Protein AF-A0A955GER5-F1 (afdb_m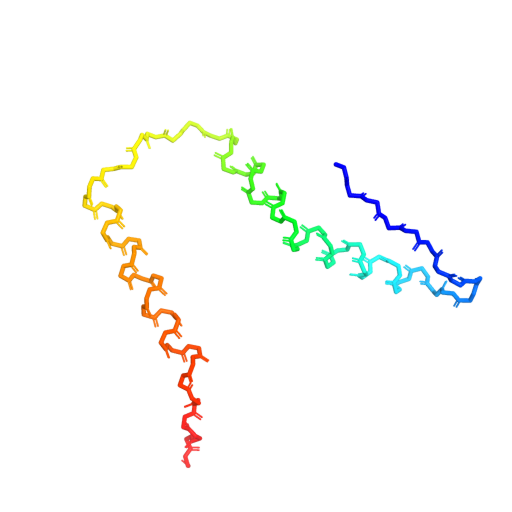onomer_lite)

Structure (mmCIF, N/CA/C/O backbone):
data_AF-A0A955GER5-F1
#
_entry.id   AF-A0A955GER5-F1
#
loop_
_atom_site.group_PDB
_atom_site.id
_atom_site.type_symbol
_atom_site.label_atom_id
_atom_site.label_alt_id
_atom_site.label_comp_id
_atom_site.label_asym_id
_atom_site.label_entity_id
_atom_site.label_seq_id
_atom_site.pdbx_PDB_ins_code
_atom_site.Cartn_x
_atom_site.Cartn_y
_atom_site.Cartn_z
_atom_site.occupancy
_atom_site.B_iso_or_equiv
_atom_site.auth_seq_id
_atom_site.auth_comp_id
_atom_site.auth_asym_id
_atom_site.auth_atom_id
_atom_site.pdbx_PDB_model_num
ATOM 1 N N . MET A 1 1 ? -14.912 -2.254 -0.753 1.00 74.94 1 MET A N 1
ATOM 2 C CA . MET A 1 1 ? -15.233 -1.237 0.271 1.00 74.94 1 MET A CA 1
ATOM 3 C C . MET A 1 1 ? -14.706 -1.726 1.613 1.00 74.94 1 MET A C 1
ATOM 5 O O . MET A 1 1 ? -14.904 -2.896 1.913 1.00 74.94 1 MET A O 1
ATOM 9 N N . ILE A 1 2 ? -13.970 -0.907 2.371 1.00 84.31 2 ILE A N 1
ATOM 10 C CA . ILE A 1 2 ? -13.474 -1.305 3.700 1.00 84.31 2 ILE A CA 1
ATOM 11 C C . ILE A 1 2 ? -14.488 -0.854 4.738 1.00 84.31 2 ILE A C 1
ATOM 13 O O . ILE A 1 2 ? -14.782 0.333 4.824 1.00 84.31 2 ILE A O 1
ATOM 17 N N . GLN A 1 3 ? -14.959 -1.793 5.552 1.00 85.19 3 GLN A N 1
ATOM 18 C CA . GLN A 1 3 ? -15.824 -1.507 6.687 1.00 85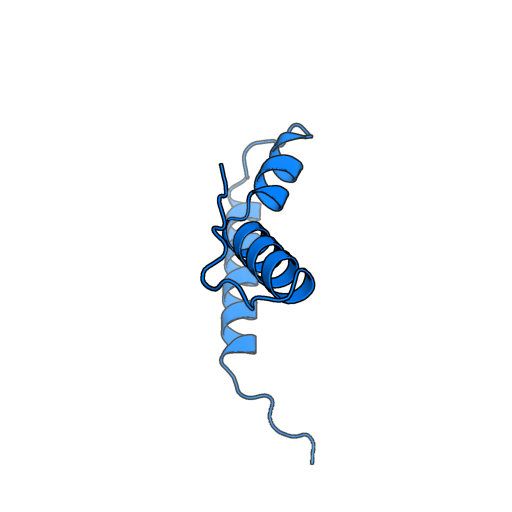.19 3 GLN A CA 1
ATOM 19 C C . GLN A 1 3 ? -15.138 -1.928 7.989 1.00 85.19 3 GLN A C 1
ATOM 21 O O . GLN A 1 3 ? -14.533 -3.005 8.093 1.00 85.19 3 GLN A O 1
ATOM 26 N N . VAL A 1 4 ? -15.226 -1.058 8.993 1.00 84.25 4 VAL A N 1
ATOM 27 C CA . VAL A 1 4 ? -14.800 -1.335 10.365 1.00 84.25 4 V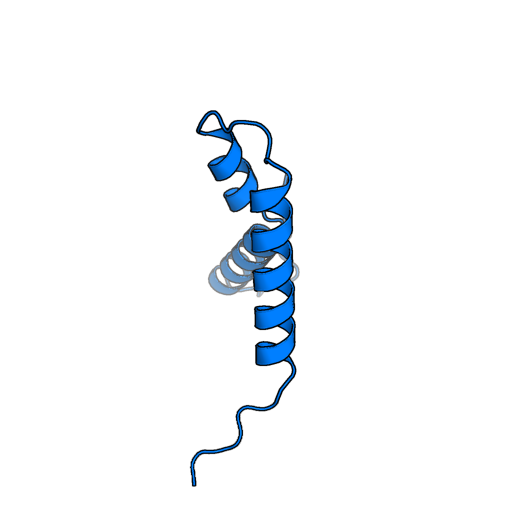AL A CA 1
ATOM 28 C C . VAL A 1 4 ? -15.966 -1.006 11.279 1.00 84.25 4 VAL A C 1
ATOM 30 O O . VAL A 1 4 ? -16.377 0.143 11.372 1.00 84.25 4 VAL A O 1
ATOM 33 N N . THR A 1 5 ? -16.508 -2.029 11.931 1.00 84.44 5 THR A N 1
ATOM 34 C CA . THR A 1 5 ? -17.542 -1.871 12.949 1.00 84.44 5 THR A CA 1
ATOM 35 C C . THR A 1 5 ? -16.897 -1.627 14.312 1.00 84.44 5 THR A C 1
ATOM 37 O O . THR A 1 5 ? -15.832 -2.187 14.633 1.00 84.44 5 THR A O 1
ATOM 40 N N . LYS A 1 6 ? -17.538 -0.753 15.095 1.00 80.00 6 LYS A N 1
ATOM 41 C CA . LYS A 1 6 ? -17.223 -0.550 16.509 1.00 80.00 6 LYS A CA 1
ATOM 42 C C . LYS A 1 6 ? -17.597 -1.832 17.254 1.00 80.00 6 LYS A C 1
ATOM 44 O O . LYS A 1 6 ? -18.690 -2.350 17.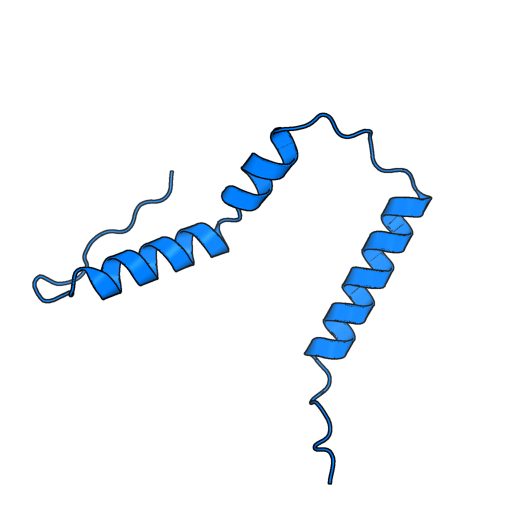032 1.00 80.00 6 LYS A O 1
ATOM 49 N N . LYS A 1 7 ? -16.671 -2.384 18.038 1.00 74.38 7 LYS A N 1
ATOM 50 C CA . LYS A 1 7 ? -16.895 -3.670 18.722 1.00 74.38 7 LYS A CA 1
ATOM 51 C C . LYS A 1 7 ? -17.593 -3.490 20.066 1.00 74.38 7 LYS A C 1
ATOM 53 O O . LYS A 1 7 ? -18.520 -4.231 20.356 1.00 74.38 7 LYS A O 1
ATOM 58 N N . ASP A 1 8 ? -17.202 -2.461 20.813 1.00 73.81 8 ASP A N 1
ATOM 59 C CA . ASP A 1 8 ? -17.698 -2.197 22.163 1.00 73.81 8 ASP A CA 1
ATOM 60 C C . ASP A 1 8 ? -18.203 -0.761 22.299 1.00 73.81 8 ASP A C 1
ATOM 62 O O . ASP A 1 8 ? -17.690 0.165 21.663 1.00 73.81 8 ASP A O 1
ATOM 66 N N . LYS A 1 9 ? -19.183 -0.539 23.185 1.00 67.38 9 LYS A N 1
ATOM 67 C CA . LYS A 1 9 ? -19.684 0.816 23.483 1.00 67.38 9 LYS A CA 1
ATOM 68 C C . LYS A 1 9 ? -18.562 1.734 23.998 1.00 67.38 9 LYS A C 1
ATOM 70 O O . LYS A 1 9 ? -18.541 2.907 23.622 1.00 67.38 9 LYS A O 1
ATOM 75 N N . ASN A 1 10 ? -17.574 1.164 24.696 1.00 74.62 10 ASN A N 1
ATOM 76 C CA . ASN A 1 10 ? -16.438 1.863 25.306 1.00 74.62 10 ASN A CA 1
ATOM 77 C C . ASN A 1 10 ? -15.199 2.005 24.395 1.00 74.62 10 ASN A C 1
ATOM 79 O O . ASN A 1 10 ? -14.158 2.462 24.859 1.00 74.62 10 ASN A O 1
ATOM 83 N N . GLU A 1 11 ? -15.262 1.641 23.105 1.00 77.75 11 GLU A N 1
ATOM 84 C CA . GLU A 1 11 ? -14.145 1.933 22.189 1.00 77.75 11 GLU A CA 1
ATOM 85 C C . GLU A 1 11 ? -13.975 3.457 22.024 1.00 77.75 11 GLU A C 1
ATOM 87 O O . GLU A 1 11 ? -14.916 4.155 21.619 1.00 77.75 11 GLU A O 1
ATOM 92 N N . SER A 1 12 ? -12.764 3.961 22.293 1.00 84.69 12 SER A N 1
ATOM 93 C CA . SER A 1 12 ? -12.364 5.330 21.946 1.00 84.69 12 SER A CA 1
ATOM 94 C C . SER A 1 12 ? -12.323 5.505 20.425 1.00 84.69 12 SER A C 1
ATOM 96 O O . SER A 1 12 ? -11.913 4.603 19.685 1.00 84.69 12 SER A O 1
ATOM 98 N N . ILE A 1 13 ? -12.712 6.692 19.955 1.00 85.19 13 ILE A N 1
ATOM 99 C CA . ILE A 1 13 ? -12.714 7.069 18.533 1.00 85.19 13 ILE A CA 1
ATOM 100 C C . ILE A 1 13 ? -11.320 6.884 17.914 1.00 85.19 13 ILE A C 1
ATOM 102 O O . ILE A 1 13 ? -11.194 6.394 16.792 1.00 85.19 13 ILE A O 1
ATOM 106 N N . GLU A 1 14 ? -10.261 7.187 18.663 1.00 88.31 14 GLU A N 1
ATOM 107 C CA . GLU A 1 14 ? -8.883 7.065 18.184 1.00 88.31 14 GLU A CA 1
ATOM 108 C C . GLU A 1 14 ? -8.501 5.609 17.868 1.00 88.31 14 GLU A C 1
ATOM 110 O O . GLU A 1 14 ? -7.889 5.314 16.835 1.00 88.31 14 GLU A O 1
ATOM 115 N N . SER A 1 15 ? -8.938 4.666 18.709 1.00 88.88 15 SER A N 1
ATOM 116 C CA . SER A 1 15 ? -8.707 3.233 18.486 1.00 88.88 15 SER A CA 1
ATOM 117 C C . SER A 1 15 ? -9.425 2.734 17.229 1.00 88.88 15 SER A C 1
ATOM 119 O O . SER A 1 15 ? -8.865 1.943 16.459 1.00 88.88 15 SER A O 1
ATOM 121 N N . LEU A 1 16 ? -10.631 3.247 16.966 1.00 88.62 16 LEU A N 1
ATOM 122 C CA . LEU A 1 16 ? -11.393 2.934 15.759 1.00 88.62 16 LEU A CA 1
ATOM 123 C C . LEU A 1 16 ? -10.687 3.453 14.494 1.00 88.62 16 LEU A C 1
ATOM 125 O O . LEU A 1 16 ? -10.509 2.690 13.538 1.00 88.62 16 LEU A O 1
ATOM 129 N N . ILE A 1 17 ? -10.211 4.704 14.509 1.00 90.75 17 ILE A N 1
ATOM 130 C CA . ILE A 1 17 ? -9.445 5.306 13.402 1.00 90.75 17 ILE A CA 1
ATOM 131 C C . ILE A 1 17 ? -8.161 4.511 13.142 1.00 90.75 17 ILE A C 1
ATOM 133 O O . ILE A 1 17 ? -7.840 4.195 11.994 1.00 90.75 17 ILE A O 1
ATOM 137 N N . ARG A 1 18 ? -7.440 4.105 14.192 1.00 91.44 18 ARG A N 1
ATOM 138 C CA . ARG A 1 18 ? -6.208 3.314 14.054 1.00 91.44 18 ARG A CA 1
ATOM 139 C C . ARG A 1 18 ? -6.467 1.951 13.404 1.00 91.44 18 ARG A C 1
ATOM 141 O O . ARG A 1 18 ? -5.714 1.541 12.516 1.00 91.44 18 ARG A O 1
ATOM 148 N N . ARG A 1 19 ? -7.546 1.260 13.791 1.00 90.81 19 ARG A N 1
ATOM 149 C CA . ARG A 1 19 ? -7.973 -0.007 13.164 1.00 90.81 19 ARG A CA 1
ATOM 150 C C . ARG A 1 19 ? -8.358 0.188 11.702 1.00 90.81 19 ARG A C 1
ATOM 152 O O . ARG A 1 19 ? -7.961 -0.619 10.859 1.00 90.81 19 ARG A O 1
ATOM 159 N N . PHE A 1 20 ? -9.099 1.250 11.400 1.00 91.81 20 PHE A N 1
ATOM 160 C CA . PHE A 1 20 ? -9.454 1.606 10.031 1.00 91.81 20 PHE A CA 1
ATOM 161 C C . PHE A 1 20 ? -8.210 1.848 9.177 1.00 91.81 20 PHE A C 1
ATOM 163 O O . PHE A 1 20 ? -8.029 1.165 8.169 1.00 91.81 20 PHE A O 1
ATOM 170 N N . ASN A 1 21 ? -7.287 2.694 9.635 1.00 93.06 21 ASN A N 1
ATOM 171 C CA . ASN A 1 21 ? -6.030 2.969 8.942 1.00 93.06 21 ASN A CA 1
ATOM 172 C C . ASN A 1 21 ? -5.210 1.693 8.714 1.00 93.06 21 ASN A C 1
ATOM 174 O O . ASN A 1 21 ? -4.689 1.482 7.618 1.00 93.06 21 ASN A O 1
ATOM 178 N N . ARG A 1 22 ? -5.154 0.787 9.700 1.00 92.88 22 ARG A N 1
ATOM 179 C CA . ARG A 1 22 ? -4.476 -0.508 9.544 1.00 92.88 22 ARG A CA 1
ATOM 180 C C . ARG A 1 22 ? -5.129 -1.370 8.463 1.00 92.88 22 ARG A C 1
ATOM 182 O O . ARG A 1 22 ? -4.411 -1.926 7.635 1.00 92.88 22 ARG A O 1
ATOM 189 N N . LYS A 1 23 ? -6.465 -1.460 8.432 1.00 92.44 23 LYS A N 1
ATOM 190 C CA . LYS A 1 23 ? -7.189 -2.199 7.383 1.00 92.44 23 LYS A CA 1
ATOM 191 C C . LYS A 1 23 ? -7.008 -1.568 6.001 1.00 92.44 23 LYS A C 1
ATOM 193 O O . LYS A 1 23 ? -6.815 -2.296 5.030 1.00 92.44 23 LYS A O 1
ATOM 198 N N . VAL A 1 24 ? -7.009 -0.238 5.904 1.00 92.88 24 VAL A N 1
ATOM 199 C CA . VAL A 1 24 ? -6.728 0.492 4.657 1.00 92.88 24 VAL A CA 1
ATOM 200 C C . VAL A 1 24 ? -5.324 0.179 4.153 1.00 92.88 24 VAL A C 1
ATOM 202 O O . VAL A 1 24 ? -5.164 -0.195 2.991 1.00 92.88 24 VAL A O 1
ATOM 205 N N . GLN A 1 25 ? -4.318 0.233 5.024 1.00 91.06 25 GLN A N 1
ATOM 206 C CA . GLN A 1 25 ? -2.941 -0.108 4.664 1.00 91.06 25 GLN A CA 1
ATOM 207 C C . GLN A 1 25 ? -2.807 -1.570 4.218 1.00 91.06 25 GLN A C 1
ATOM 209 O O . GLN A 1 25 ? -2.210 -1.836 3.177 1.00 91.06 25 GLN A O 1
ATOM 214 N N . GLN A 1 26 ? -3.401 -2.514 4.956 1.00 90.31 26 GLN A N 1
ATOM 215 C CA . GLN A 1 26 ? -3.368 -3.942 4.616 1.00 90.31 26 GLN A CA 1
ATOM 216 C C . GLN A 1 26 ? -4.067 -4.254 3.291 1.00 90.31 26 GLN A C 1
ATOM 218 O O . GLN A 1 26 ? -3.602 -5.111 2.547 1.00 90.31 26 GLN A O 1
ATOM 223 N N . SER A 1 27 ? -5.157 -3.552 2.980 1.00 91.94 27 SER A N 1
ATOM 224 C CA . SER A 1 27 ? -5.885 -3.747 1.723 1.00 91.94 27 SER A CA 1
ATOM 225 C C . SER A 1 27 ? -5.082 -3.345 0.481 1.00 91.94 27 SER A C 1
ATOM 227 O O . SER A 1 27 ? -5.430 -3.745 -0.626 1.00 91.94 27 SER A O 1
ATOM 229 N N . GLY A 1 28 ? -4.052 -2.502 0.635 1.00 90.94 28 GLY A N 1
ATOM 230 C CA . GLY A 1 28 ? -3.274 -1.974 -0.485 1.00 90.94 28 GLY A CA 1
ATOM 231 C C . GLY A 1 28 ? -4.056 -1.059 -1.438 1.00 90.94 28 GLY A C 1
ATOM 232 O O . GLY A 1 28 ? -3.520 -0.688 -2.482 1.00 90.94 28 GLY A O 1
ATOM 233 N N . LEU A 1 29 ? -5.291 -0.659 -1.101 1.00 90.19 29 LEU A N 1
ATOM 234 C CA . LEU A 1 29 ? -6.155 0.157 -1.965 1.00 90.19 29 LEU A CA 1
ATOM 235 C C . LEU A 1 29 ? -5.501 1.475 -2.390 1.00 90.19 29 LEU A C 1
ATOM 237 O O . LEU A 1 29 ? -5.603 1.849 -3.553 1.00 90.19 29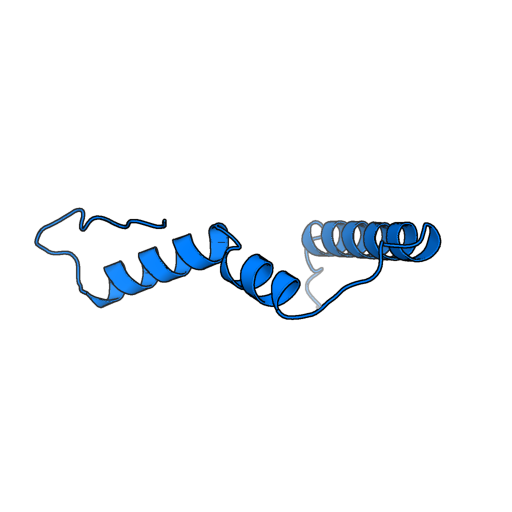 LEU A O 1
ATOM 241 N N . ILE A 1 30 ? -4.775 2.139 -1.486 1.00 89.56 30 ILE A N 1
ATOM 242 C CA . ILE A 1 30 ? -4.061 3.389 -1.793 1.00 89.56 30 ILE A CA 1
ATOM 243 C C . ILE A 1 30 ? -2.970 3.154 -2.846 1.00 89.56 30 ILE A C 1
ATOM 245 O O . ILE A 1 30 ? -2.830 3.954 -3.768 1.00 89.56 30 ILE A O 1
ATOM 249 N N . LEU A 1 31 ? -2.211 2.055 -2.739 1.00 90.19 31 LEU A N 1
ATOM 250 C CA . LEU A 1 31 ? -1.185 1.720 -3.731 1.00 90.19 31 LEU A CA 1
ATOM 251 C C . LEU A 1 31 ? -1.813 1.454 -5.099 1.00 90.19 31 LEU A C 1
ATOM 253 O O . LEU A 1 31 ? -1.309 1.953 -6.099 1.00 90.19 31 LEU A O 1
ATOM 257 N N . ARG A 1 32 ? -2.916 0.698 -5.131 1.00 90.19 32 ARG A N 1
ATOM 258 C CA . ARG A 1 32 ? -3.631 0.390 -6.374 1.00 90.19 32 ARG A CA 1
ATOM 259 C C . ARG A 1 32 ? -4.227 1.642 -7.016 1.00 90.19 32 ARG A C 1
ATOM 261 O O . ARG A 1 32 ? -4.135 1.803 -8.224 1.00 90.19 32 ARG A O 1
ATOM 268 N N . ALA A 1 33 ? -4.823 2.527 -6.220 1.00 92.38 33 ALA A N 1
ATOM 269 C CA . ALA A 1 33 ? -5.353 3.789 -6.722 1.00 92.38 33 ALA A CA 1
ATOM 270 C C . ALA A 1 33 ? -4.232 4.629 -7.348 1.00 92.38 33 ALA A C 1
ATOM 272 O O . ALA A 1 33 ? -4.363 5.061 -8.487 1.00 92.38 33 ALA A O 1
ATOM 273 N N . LYS A 1 34 ? -3.093 4.769 -6.656 1.00 91.25 34 LYS A N 1
ATOM 274 C CA . LYS A 1 34 ? -1.924 5.490 -7.178 1.00 91.25 34 LYS A CA 1
ATOM 275 C C . LYS A 1 34 ? -1.349 4.873 -8.453 1.00 91.25 34 LYS A C 1
ATOM 277 O O . LYS A 1 34 ? -0.978 5.616 -9.348 1.00 91.25 34 LYS A O 1
ATOM 282 N N . SER A 1 35 ? -1.296 3.545 -8.568 1.00 89.12 35 SER A N 1
ATOM 283 C CA . SER A 1 35 ? -0.751 2.899 -9.773 1.00 89.12 35 SER A CA 1
ATOM 284 C C . SER A 1 35 ? -1.618 3.095 -11.017 1.00 89.12 35 SER A C 1
ATOM 286 O O . SER A 1 35 ? -1.115 2.985 -12.124 1.00 89.12 35 SER A O 1
ATOM 288 N N . VAL A 1 36 ? -2.919 3.349 -10.850 1.00 91.31 36 VAL A N 1
ATOM 289 C CA . VAL A 1 36 ? -3.856 3.545 -11.973 1.00 91.31 36 VAL A CA 1
ATOM 290 C C . VAL A 1 36 ? -3.994 5.027 -12.351 1.00 91.31 36 VAL A C 1
ATOM 292 O O . VAL A 1 36 ? -4.522 5.339 -13.411 1.00 91.31 36 VAL A O 1
ATOM 295 N N . GLN A 1 37 ? -3.492 5.956 -11.527 1.00 92.69 37 GLN A N 1
ATOM 296 C CA . GLN A 1 37 ? -3.558 7.399 -11.810 1.00 92.69 37 GLN A CA 1
ATOM 297 C C . GLN A 1 37 ? -2.782 7.811 -13.067 1.00 92.69 37 GLN A C 1
ATOM 299 O O . GLN A 1 37 ? -3.101 8.830 -13.672 1.00 92.69 37 GLN A O 1
ATOM 304 N N . THR A 1 38 ? -1.772 7.038 -13.460 1.00 91.06 38 THR A N 1
ATOM 305 C CA . THR A 1 38 ? -0.929 7.311 -14.627 1.00 91.06 38 THR A CA 1
ATOM 306 C C . THR A 1 38 ? -0.855 6.091 -15.533 1.00 91.06 38 THR A C 1
ATOM 308 O O . THR A 1 38 ? -0.892 4.959 -15.055 1.00 91.06 38 THR A O 1
ATOM 311 N N . PHE A 1 39 ? -0.686 6.311 -16.835 1.00 91.50 39 PHE A N 1
ATOM 312 C CA . PHE A 1 39 ? -0.420 5.232 -17.782 1.00 91.50 39 PHE A CA 1
ATOM 313 C C . PHE A 1 39 ? 0.971 4.621 -17.547 1.00 91.50 39 PHE A C 1
ATOM 315 O O . PHE A 1 39 ? 1.981 5.326 -17.584 1.00 91.50 39 PHE A O 1
ATOM 322 N N . GLU A 1 40 ? 1.031 3.303 -17.359 1.00 88.25 40 GLU A N 1
ATOM 323 C CA . GLU A 1 40 ? 2.279 2.538 -17.298 1.00 88.25 40 GLU A CA 1
ATOM 324 C C . GLU A 1 40 ? 2.379 1.592 -18.503 1.00 88.25 40 GLU A C 1
ATOM 326 O O . GLU A 1 40 ? 1.424 0.895 -18.847 1.00 88.25 40 GLU A O 1
ATOM 331 N N . LYS A 1 41 ? 3.559 1.538 -19.135 1.00 88.75 41 LYS A N 1
ATOM 332 C CA . LYS A 1 41 ? 3.861 0.545 -20.179 1.00 88.75 41 LYS A CA 1
ATOM 333 C C . LYS A 1 41 ? 3.962 -0.856 -19.570 1.00 88.75 41 LYS A C 1
ATOM 335 O O . LYS A 1 41 ? 4.353 -1.015 -18.412 1.00 88.75 41 LYS A O 1
ATOM 340 N N . GLU A 1 42 ? 3.691 -1.883 -20.375 1.00 87.31 42 GLU A N 1
ATOM 341 C CA . GLU A 1 42 ? 3.895 -3.266 -19.943 1.00 87.31 42 GLU A CA 1
ATOM 342 C C . GLU A 1 42 ? 5.351 -3.529 -19.530 1.00 87.31 42 GLU A C 1
ATOM 344 O O . GLU A 1 42 ? 6.311 -3.083 -20.163 1.00 87.31 42 GLU A O 1
ATOM 349 N N . ILE A 1 43 ? 5.521 -4.288 -18.446 1.00 87.88 43 ILE A N 1
ATOM 350 C CA . ILE A 1 43 ? 6.831 -4.513 -17.833 1.00 87.88 43 ILE A CA 1
ATOM 351 C C . ILE A 1 43 ? 7.698 -5.396 -18.739 1.00 87.88 43 ILE A C 1
ATOM 353 O O . ILE A 1 43 ? 7.413 -6.585 -18.932 1.00 87.88 43 ILE A O 1
ATOM 357 N N . SER A 1 44 ? 8.837 -4.853 -19.174 1.00 93.31 44 SER A N 1
ATOM 358 C CA . SER A 1 44 ? 9.851 -5.586 -19.940 1.00 93.31 44 SER A CA 1
ATOM 359 C C . SER A 1 44 ? 10.468 -6.749 -19.143 1.00 93.31 44 SER A C 1
ATOM 361 O O . SER A 1 44 ? 10.584 -6.712 -17.911 1.00 93.31 44 SER A O 1
ATOM 363 N N . LYS A 1 45 ? 10.956 -7.789 -19.842 1.00 93.56 45 LYS A N 1
ATOM 364 C CA . LYS A 1 45 ? 11.629 -8.956 -19.232 1.00 93.56 45 LYS A CA 1
ATOM 365 C C . LYS A 1 45 ? 12.766 -8.541 -18.285 1.00 93.56 45 LYS A C 1
ATOM 367 O O . LYS A 1 45 ? 12.904 -9.121 -17.207 1.00 93.56 45 LYS A O 1
ATOM 372 N N . ARG A 1 46 ? 13.561 -7.528 -18.657 1.00 93.56 46 ARG A N 1
ATOM 373 C CA . ARG A 1 46 ? 14.695 -7.036 -17.848 1.00 93.56 46 ARG A CA 1
ATOM 374 C C . ARG A 1 46 ? 14.227 -6.393 -16.542 1.00 93.56 46 ARG A C 1
ATOM 376 O O . ARG A 1 46 ? 14.768 -6.691 -15.478 1.00 93.56 46 ARG A O 1
ATOM 383 N N . GLU A 1 47 ? 13.198 -5.556 -16.608 1.00 92.31 47 GLU A N 1
ATOM 384 C CA . GLU A 1 47 ? 12.636 -4.886 -15.432 1.00 92.31 47 GLU A CA 1
ATOM 385 C C . GLU A 1 47 ? 11.988 -5.873 -14.466 1.00 92.31 47 GLU A C 1
ATOM 387 O O . GLU A 1 47 ? 12.176 -5.773 -13.252 1.00 92.31 47 GLU A O 1
ATOM 392 N N . ARG A 1 48 ? 11.286 -6.879 -15.001 1.00 92.56 48 ARG A N 1
ATOM 393 C CA . ARG A 1 48 ? 10.705 -7.967 -14.209 1.00 92.56 48 ARG A CA 1
ATOM 394 C C . ARG A 1 48 ? 11.779 -8.704 -13.406 1.00 92.56 48 ARG A C 1
ATOM 396 O O . ARG A 1 48 ? 11.606 -8.899 -12.202 1.00 92.56 48 ARG A O 1
ATOM 403 N N . ARG A 1 49 ? 12.910 -9.045 -14.042 1.00 93.88 49 ARG A N 1
ATOM 404 C CA . ARG A 1 49 ? 14.062 -9.681 -13.373 1.00 93.88 49 ARG A CA 1
ATOM 405 C C . ARG A 1 49 ? 14.645 -8.785 -12.278 1.00 93.88 49 ARG A C 1
ATOM 407 O O . ARG A 1 49 ? 14.814 -9.243 -11.151 1.00 93.88 49 ARG A O 1
ATOM 414 N N . ARG A 1 50 ? 14.882 -7.498 -12.559 1.00 95.75 50 ARG A N 1
ATOM 415 C CA . ARG A 1 50 ? 15.414 -6.543 -11.567 1.00 95.75 50 ARG A CA 1
ATOM 416 C C . ARG A 1 50 ? 14.480 -6.398 -10.357 1.00 95.75 50 ARG A C 1
ATOM 418 O O . ARG A 1 50 ? 14.943 -6.491 -9.222 1.00 95.75 50 ARG A O 1
ATOM 425 N N . LYS A 1 51 ? 13.166 -6.244 -10.579 1.00 92.94 51 LYS A N 1
ATOM 426 C CA . LYS A 1 51 ? 12.157 -6.183 -9.502 1.00 92.94 51 LYS A CA 1
ATOM 427 C C . LYS A 1 51 ? 12.166 -7.459 -8.646 1.00 92.94 51 LYS A C 1
ATOM 429 O O . LYS A 1 51 ? 12.064 -7.365 -7.423 1.00 92.94 51 LYS A O 1
ATOM 434 N N . ALA A 1 52 ? 12.315 -8.638 -9.255 1.00 93.00 52 ALA A N 1
ATOM 435 C CA . ALA A 1 52 ? 12.392 -9.909 -8.532 1.00 93.00 52 ALA A CA 1
ATOM 436 C C . ALA A 1 52 ? 13.648 -10.013 -7.646 1.00 93.00 52 ALA A C 1
ATOM 438 O O . ALA A 1 52 ? 13.530 -10.365 -6.473 1.00 93.00 52 ALA A O 1
ATOM 439 N N . ILE A 1 53 ? 14.820 -9.629 -8.165 1.00 95.19 53 ILE A N 1
ATOM 440 C CA . ILE A 1 53 ? 16.084 -9.619 -7.406 1.00 95.19 53 ILE A CA 1
ATOM 441 C C . ILE A 1 53 ? 15.976 -8.700 -6.182 1.00 95.19 53 ILE A C 1
ATOM 443 O O . I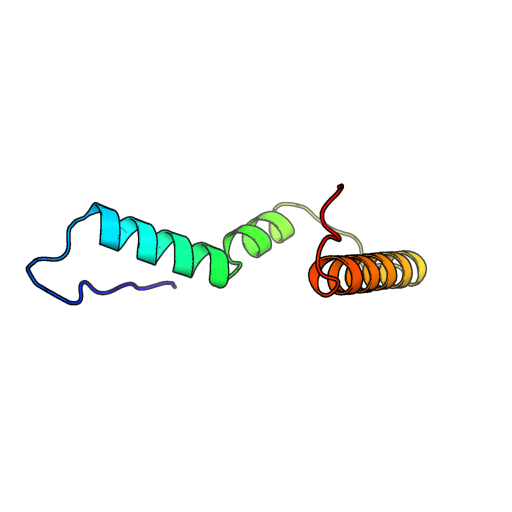LE A 1 53 ? 16.309 -9.111 -5.073 1.00 95.19 53 ILE A O 1
ATOM 447 N N . VAL A 1 54 ? 15.435 -7.488 -6.353 1.00 92.94 54 VAL A N 1
ATOM 448 C CA . VAL A 1 54 ? 15.246 -6.529 -5.248 1.00 92.94 54 VAL A CA 1
ATOM 449 C C . VAL A 1 54 ? 14.258 -7.052 -4.199 1.00 92.94 54 VAL A C 1
ATOM 451 O O . VAL A 1 54 ? 14.456 -6.865 -3.000 1.00 92.94 54 VAL A O 1
ATOM 454 N N . ARG A 1 55 ? 13.183 -7.735 -4.612 1.00 90.06 55 ARG A N 1
ATOM 455 C CA . ARG A 1 55 ? 12.255 -8.374 -3.661 1.00 90.06 55 ARG A CA 1
ATOM 456 C C . ARG A 1 55 ? 12.939 -9.492 -2.872 1.00 90.06 55 ARG A C 1
ATOM 458 O O . ARG A 1 55 ? 12.735 -9.589 -1.663 1.00 90.06 55 ARG A O 1
ATOM 465 N N . ALA A 1 56 ? 13.757 -10.306 -3.536 1.00 91.44 56 ALA A N 1
ATOM 466 C CA . ALA A 1 56 ? 14.502 -11.385 -2.896 1.00 91.44 56 ALA A CA 1
ATOM 467 C C . ALA A 1 56 ? 15.555 -10.858 -1.907 1.00 91.44 56 ALA A C 1
ATOM 469 O O . ALA A 1 56 ? 15.662 -11.393 -0.802 1.00 91.44 56 ALA A O 1
ATOM 470 N N . SER A 1 57 ? 16.283 -9.790 -2.259 1.00 90.94 57 SER A N 1
ATOM 471 C CA . SER A 1 57 ? 17.274 -9.176 -1.368 1.00 90.94 57 SER A CA 1
ATOM 472 C C . SER A 1 57 ? 16.618 -8.593 -0.118 1.00 90.94 57 SER A C 1
ATOM 474 O O . SER A 1 57 ? 17.030 -8.930 0.988 1.00 90.94 57 SER A O 1
ATOM 476 N N . ARG A 1 58 ? 15.520 -7.838 -0.266 1.00 88.00 58 ARG A N 1
ATOM 477 C CA . ARG A 1 58 ? 14.752 -7.295 0.870 1.00 88.00 58 ARG A CA 1
ATOM 478 C C . ARG A 1 58 ? 14.255 -8.394 1.807 1.00 88.00 58 ARG A C 1
ATOM 480 O O . ARG A 1 58 ? 14.439 -8.294 3.013 1.00 88.00 58 ARG A O 1
ATOM 487 N N . LYS A 1 59 ? 13.689 -9.477 1.258 1.00 85.62 59 LYS A N 1
ATOM 488 C CA . LYS A 1 59 ? 13.229 -10.629 2.053 1.00 85.62 59 LYS A CA 1
ATOM 489 C C . LYS A 1 59 ? 14.375 -11.289 2.825 1.00 85.62 59 LYS A C 1
ATOM 491 O O . LYS A 1 59 ? 14.153 -11.761 3.936 1.00 85.62 59 LYS A O 1
ATOM 496 N N . ARG A 1 60 ? 15.579 -11.331 2.247 1.00 85.69 60 ARG A N 1
ATOM 497 C CA . ARG A 1 60 ? 16.778 -11.865 2.902 1.00 85.69 60 ARG A CA 1
ATOM 498 C C . ARG A 1 60 ? 17.239 -10.957 4.044 1.00 85.69 60 ARG A C 1
ATOM 500 O O . ARG A 1 60 ? 17.461 -11.465 5.134 1.00 85.69 60 ARG A O 1
ATOM 507 N N . THR A 1 61 ? 17.296 -9.642 3.827 1.00 82.38 61 THR A N 1
ATOM 508 C CA . THR A 1 61 ? 17.664 -8.660 4.861 1.00 82.38 61 THR A CA 1
ATOM 509 C C . THR A 1 61 ? 16.695 -8.677 6.040 1.00 82.38 61 THR A C 1
ATOM 511 O O . THR A 1 61 ? 17.140 -8.722 7.174 1.00 82.38 61 THR A O 1
ATOM 514 N N . THR A 1 62 ? 15.380 -8.707 5.802 1.00 77.38 62 THR A N 1
ATOM 515 C CA . THR A 1 62 ? 14.381 -8.736 6.889 1.00 77.38 62 THR A CA 1
ATOM 516 C C . THR A 1 62 ? 14.411 -10.036 7.702 1.00 77.38 62 THR A C 1
ATOM 518 O O . THR A 1 62 ? 14.002 -10.042 8.856 1.00 77.38 62 THR A O 1
ATOM 521 N N . ARG A 1 63 ? 14.855 -11.150 7.106 1.00 64.19 63 ARG A N 1
ATOM 522 C CA . ARG A 1 63 ? 14.925 -12.461 7.776 1.00 64.19 63 ARG A CA 1
ATOM 523 C C . ARG A 1 63 ? 16.222 -12.691 8.545 1.00 64.19 63 ARG A C 1
ATOM 525 O O . ARG A 1 63 ? 16.247 -13.566 9.403 1.00 64.19 63 ARG A O 1
ATOM 532 N N . LEU A 1 64 ? 17.286 -11.963 8.223 1.00 61.25 64 LEU A N 1
ATOM 533 C CA . LEU A 1 64 ? 18.530 -12.033 8.974 1.00 61.25 64 LEU A CA 1
ATOM 534 C C . LEU A 1 64 ? 18.394 -11.116 10.196 1.00 61.25 64 LEU A C 1
ATOM 536 O O . LEU A 1 64 ? 18.081 -9.939 10.012 1.00 61.25 64 LEU A O 1
ATOM 540 N N . PRO A 1 65 ? 18.605 -11.611 11.430 1.00 62.50 65 PRO A N 1
ATOM 541 C CA . PRO A 1 65 ? 18.675 -10.722 12.578 1.00 62.50 65 PRO A CA 1
ATOM 542 C C . PRO A 1 65 ? 19.797 -9.718 12.313 1.00 62.50 65 PRO A C 1
ATOM 544 O O . PRO A 1 65 ? 20.901 -10.105 11.914 1.00 62.50 65 PRO A O 1
ATOM 547 N N . LEU A 1 66 ? 19.504 -8.428 12.489 1.00 64.12 66 LEU A N 1
ATOM 548 C CA . LEU A 1 66 ? 20.537 -7.402 12.529 1.00 64.12 66 LEU A CA 1
ATOM 549 C C . LEU A 1 66 ? 21.517 -7.844 13.616 1.00 64.12 66 LEU A C 1
ATOM 551 O O . LEU A 1 66 ? 21.144 -7.900 14.788 1.00 64.12 66 LEU A O 1
ATOM 555 N N . LYS A 1 67 ? 22.732 -8.252 13.229 1.00 59.28 67 LYS A N 1
ATOM 556 C CA . LYS A 1 67 ? 23.778 -8.529 14.212 1.00 59.28 67 LYS A CA 1
ATOM 557 C C . LYS A 1 67 ? 23.933 -7.247 15.035 1.00 59.28 67 LYS A C 1
ATOM 559 O O . LYS A 1 67 ? 24.112 -6.194 14.418 1.00 59.28 67 LYS A O 1
ATOM 564 N N . PRO A 1 68 ? 23.817 -7.303 16.371 1.00 62.06 68 PRO A N 1
ATOM 565 C CA . PRO A 1 68 ? 24.064 -6.126 17.182 1.00 62.06 68 PRO A CA 1
ATOM 566 C C . PRO A 1 68 ? 25.493 -5.663 16.888 1.00 62.06 68 PRO A C 1
ATOM 568 O O . PRO A 1 68 ? 26.431 -6.462 16.954 1.00 62.06 68 PRO A O 1
ATOM 571 N N . GLN A 1 69 ? 25.626 -4.401 16.480 1.00 69.81 69 GLN A N 1
ATOM 572 C CA . GLN A 1 69 ? 26.917 -3.724 16.438 1.00 69.81 69 GLN A CA 1
ATOM 573 C C . GLN A 1 69 ? 27.378 -3.667 17.898 1.00 69.81 69 GLN A C 1
ATOM 575 O O . GLN A 1 69 ? 26.676 -3.085 18.725 1.00 69.81 69 GLN A O 1
ATOM 580 N N . ARG A 1 70 ? 28.443 -4.406 18.219 1.00 54.56 70 ARG A N 1
ATOM 581 C CA . ARG A 1 70 ? 29.071 -4.375 19.543 1.00 54.56 70 ARG A CA 1
ATOM 582 C C . ARG A 1 70 ? 29.691 -3.011 19.799 1.00 54.56 70 ARG A C 1
ATOM 584 O O . ARG A 1 70 ? 30.188 -2.425 18.813 1.00 54.56 70 ARG A O 1
#

Sequence (70 aa):
MIQVTKKDKNESIESLIRRFNRKVQQSGLILRAKSVQTFEKEISKRERRRKAIVRASRKRTTRLPLKPQR

Foldseek 3Di:
DDDDDDDDPPDDPVNSVVVSVVVVVVVCVVVVVVVVVDDDDDDDPVNVVVVVVVVVVVVVVVPDPPDPPD

Secondary structure (DSSP, 8-state):
-------STT--HHHHHHHHHHHHHHHTHHHHHHHHSS--PPPPHHHHHHHHHHHHHHHHHHHS------

Radius of gyration: 19.2 Å; chains: 1; bounding box: 49×20×46 Å

pLDDT: mean 85.24, std 10.09, range [54.56, 95.75]